Protein AF-A0A931MD02-F1 (afdb_monomer_lite)

Structure (mmCIF, N/CA/C/O backbone):
data_AF-A0A931MD02-F1
#
_entry.id   AF-A0A931MD02-F1
#
loop_
_atom_site.group_PDB
_atom_site.id
_atom_site.type_symbol
_atom_site.label_atom_id
_atom_site.label_alt_id
_atom_site.label_comp_id
_atom_site.label_asym_id
_atom_site.label_entity_id
_atom_site.label_seq_id
_atom_site.pdbx_PDB_ins_code
_atom_site.Cartn_x
_atom_site.Cartn_y
_atom_site.Cartn_z
_atom_site.occupancy
_atom_site.B_iso_or_equiv
_atom_site.auth_seq_id
_atom_site.auth_comp_id
_atom_site.auth_asym_id
_atom_site.auth_atom_id
_atom_site.pdbx_PDB_model_num
ATOM 1 N N . MET A 1 1 ? 12.574 5.132 6.301 1.00 70.62 1 MET A N 1
ATOM 2 C CA . MET A 1 1 ? 12.393 6.095 5.192 1.00 70.62 1 MET A CA 1
ATOM 3 C C . MET A 1 1 ? 11.542 7.255 5.683 1.00 70.62 1 MET A C 1
ATOM 5 O O . MET A 1 1 ? 10.627 6.995 6.462 1.00 70.62 1 MET A O 1
ATOM 9 N N . PRO A 1 2 ? 11.844 8.501 5.291 1.00 87.06 2 PRO A N 1
ATOM 10 C CA . PRO A 1 2 ? 10.986 9.641 5.599 1.00 87.06 2 PRO A CA 1
ATOM 11 C C . PRO A 1 2 ? 9.604 9.446 4.963 1.00 87.06 2 PRO A C 1
ATOM 13 O O . PRO A 1 2 ? 9.491 8.861 3.887 1.00 87.06 2 PRO A O 1
ATOM 16 N N . THR A 1 3 ? 8.557 9.909 5.644 1.00 89.62 3 THR A N 1
ATOM 17 C CA . THR A 1 3 ? 7.179 9.861 5.139 1.00 89.62 3 THR A CA 1
ATOM 18 C C . THR A 1 3 ? 6.647 11.278 4.990 1.00 89.62 3 THR A C 1
ATOM 20 O O . THR A 1 3 ? 6.871 12.124 5.854 1.00 89.62 3 THR A O 1
ATOM 23 N N . THR A 1 4 ? 5.943 11.530 3.890 1.00 94.00 4 THR A N 1
ATOM 24 C CA . THR A 1 4 ? 5.304 12.817 3.601 1.00 94.00 4 THR A CA 1
ATOM 25 C C . THR A 1 4 ? 3.796 12.621 3.600 1.00 94.00 4 THR A C 1
ATOM 27 O O . THR A 1 4 ? 3.297 11.652 3.029 1.00 94.00 4 THR A O 1
ATOM 30 N N . LYS A 1 5 ? 3.053 13.527 4.244 1.00 93.94 5 LYS A N 1
ATOM 31 C CA . LYS A 1 5 ? 1.588 13.487 4.226 1.00 93.94 5 LYS A CA 1
ATOM 32 C C . LYS A 1 5 ? 1.066 14.068 2.918 1.00 93.94 5 LYS A C 1
ATOM 34 O O . LYS A 1 5 ? 1.502 15.136 2.501 1.00 93.94 5 LYS A O 1
ATOM 39 N N . VAL A 1 6 ? 0.106 13.379 2.317 1.00 93.00 6 VAL A N 1
ATOM 40 C CA . VAL A 1 6 ? -0.570 13.802 1.090 1.00 93.00 6 VAL A CA 1
ATOM 41 C C . VAL A 1 6 ? -2.072 13.706 1.330 1.00 93.00 6 VAL A C 1
ATOM 43 O O . VAL A 1 6 ? -2.542 12.712 1.883 1.00 93.00 6 VAL A O 1
ATOM 46 N N . ALA A 1 7 ? -2.814 14.742 0.948 1.00 95.19 7 ALA A N 1
ATOM 47 C CA . ALA A 1 7 ? -4.269 14.686 0.900 1.00 95.19 7 ALA A CA 1
ATOM 48 C C . ALA A 1 7 ? -4.685 14.113 -0.459 1.00 95.19 7 ALA A C 1
ATOM 50 O O . ALA A 1 7 ? -4.273 14.631 -1.496 1.00 95.19 7 ALA A O 1
ATOM 51 N N . ILE A 1 8 ? -5.468 13.038 -0.446 1.00 92.56 8 ILE A N 1
ATOM 52 C CA . ILE A 1 8 ? -5.986 12.379 -1.646 1.00 92.56 8 ILE A CA 1
ATOM 53 C C . ILE A 1 8 ? -7.487 12.163 -1.492 1.00 92.56 8 ILE A C 1
ATOM 55 O O . ILE A 1 8 ? -7.970 11.924 -0.385 1.00 92.56 8 ILE A O 1
ATOM 59 N N . THR A 1 9 ? -8.208 12.227 -2.604 1.00 95.81 9 THR A N 1
ATOM 60 C CA . THR A 1 9 ? -9.607 11.804 -2.676 1.00 95.81 9 THR A CA 1
ATOM 61 C C . THR A 1 9 ? -9.639 10.332 -3.068 1.00 95.81 9 THR A C 1
ATOM 63 O O . THR A 1 9 ? -8.951 9.930 -4.006 1.00 95.81 9 THR A O 1
ATOM 66 N N . LEU A 1 10 ? -10.411 9.530 -2.340 1.00 94.44 10 LEU A N 1
ATOM 67 C CA . LEU A 1 10 ? -10.625 8.111 -2.610 1.00 94.44 10 LEU A CA 1
ATOM 68 C C . LEU A 1 10 ? -12.122 7.852 -2.728 1.00 94.44 10 LEU A C 1
ATOM 70 O O . LEU A 1 10 ? -12.917 8.553 -2.104 1.00 94.44 10 LEU A O 1
ATOM 74 N N . ASP A 1 11 ? -12.470 6.846 -3.521 1.00 97.50 11 ASP A N 1
ATOM 75 C CA . ASP A 1 11 ? -13.823 6.307 -3.550 1.00 97.50 11 ASP A CA 1
ATOM 76 C C . ASP A 1 11 ? -14.204 5.753 -2.164 1.00 97.50 11 ASP A C 1
ATOM 78 O O . ASP A 1 11 ? -13.354 5.196 -1.456 1.00 97.50 11 ASP A O 1
ATOM 82 N N . GLU A 1 12 ? -15.463 5.938 -1.771 1.00 97.56 12 GLU A N 1
ATOM 83 C CA . GLU A 1 12 ? -15.965 5.521 -0.462 1.00 97.56 12 GLU A CA 1
ATOM 84 C C . GLU A 1 12 ? -15.903 3.999 -0.296 1.00 97.56 12 GLU A C 1
ATOM 86 O O . GLU A 1 12 ? -15.415 3.525 0.731 1.00 97.56 12 GLU A O 1
ATOM 91 N N . GLU A 1 13 ? -16.248 3.228 -1.331 1.00 97.69 13 GLU A N 1
ATOM 92 C CA . GLU A 1 13 ? -16.209 1.761 -1.292 1.00 97.69 13 GLU A CA 1
ATOM 93 C C . GLU A 1 13 ? -14.774 1.248 -1.096 1.00 97.69 13 GLU A C 1
ATOM 95 O O . GLU A 1 13 ? -14.517 0.304 -0.342 1.00 97.69 13 GLU A O 1
ATOM 100 N N . ILE A 1 14 ? -13.799 1.910 -1.729 1.00 95.75 14 ILE A N 1
ATOM 101 C CA . ILE A 1 14 ? -12.377 1.577 -1.569 1.00 95.75 14 ILE A CA 1
ATOM 102 C C . ILE A 1 14 ? -11.919 1.878 -0.140 1.00 95.75 14 ILE A C 1
ATOM 104 O O . ILE A 1 14 ? -11.180 1.088 0.456 1.00 95.75 14 ILE A O 1
ATOM 108 N N . LEU A 1 15 ? -12.331 3.020 0.418 1.00 96.62 15 LEU A N 1
ATOM 109 C CA . LEU A 1 15 ? -11.976 3.392 1.784 1.00 96.62 15 LEU A CA 1
ATOM 110 C C . LEU A 1 15 ? -12.558 2.402 2.803 1.00 96.62 15 LEU A C 1
ATOM 112 O O . LEU A 1 15 ? -11.852 2.011 3.737 1.00 96.62 15 LEU A O 1
ATOM 116 N N . GLU A 1 16 ? -13.799 1.958 2.603 1.00 97.81 16 GLU A N 1
ATOM 117 C CA . GLU A 1 16 ? -14.441 0.939 3.434 1.00 97.81 16 GLU A CA 1
ATOM 118 C C . GLU A 1 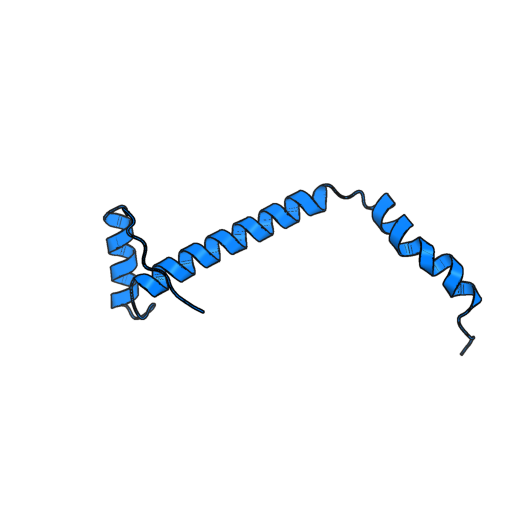16 ? -13.693 -0.398 3.404 1.00 97.81 16 GLU A C 1
ATOM 120 O O . GLU A 1 16 ? -13.510 -1.036 4.447 1.00 97.81 16 GLU A O 1
ATOM 125 N N . GLU A 1 17 ? -13.208 -0.817 2.235 1.00 96.62 17 GLU A N 1
ATOM 126 C CA . GLU A 1 17 ? -12.430 -2.049 2.112 1.00 96.62 17 GLU A CA 1
ATOM 127 C C . GLU A 1 17 ? -11.090 -1.944 2.849 1.00 96.62 17 GLU A C 1
ATOM 129 O O . GLU A 1 17 ? -10.715 -2.839 3.611 1.00 96.62 17 GLU A O 1
ATOM 134 N N . VAL A 1 18 ? -10.392 -0.812 2.710 1.00 96.56 18 VAL A N 1
ATOM 135 C CA . VAL A 1 18 ? -9.161 -0.546 3.471 1.00 96.56 18 VAL A CA 1
ATOM 136 C C . VAL A 1 18 ? -9.438 -0.588 4.976 1.00 96.56 18 VAL A C 1
ATOM 138 O O . VAL A 1 18 ? -8.665 -1.177 5.737 1.00 96.56 18 VAL A O 1
ATOM 141 N N . ASP A 1 19 ? -10.557 -0.017 5.416 1.00 97.25 19 ASP A N 1
ATOM 142 C CA . ASP A 1 19 ? -10.975 -0.050 6.815 1.00 97.25 19 ASP A CA 1
ATOM 143 C C . ASP A 1 19 ? -11.254 -1.450 7.330 1.00 97.25 19 ASP A C 1
ATOM 145 O O . ASP A 1 19 ? -10.870 -1.780 8.457 1.00 97.25 19 ASP A O 1
ATOM 149 N N . ARG A 1 20 ? -11.894 -2.287 6.513 1.00 97.88 20 ARG A N 1
ATOM 150 C CA . ARG A 1 20 ? -12.136 -3.694 6.829 1.00 97.88 20 ARG A CA 1
ATOM 151 C C . ARG A 1 20 ? -10.818 -4.420 7.083 1.00 97.88 20 ARG A C 1
ATOM 153 O O . ARG A 1 20 ? -10.664 -5.062 8.118 1.00 97.88 20 ARG A O 1
ATOM 160 N N . LEU A 1 21 ? -9.831 -4.239 6.207 1.00 96.88 21 LEU A N 1
ATOM 161 C CA . LEU A 1 21 ? -8.519 -4.882 6.329 1.00 96.88 21 LEU A CA 1
ATOM 162 C C . LEU A 1 21 ? -7.748 -4.423 7.578 1.00 96.88 21 LEU A C 1
ATOM 164 O O . LEU A 1 21 ? -7.054 -5.222 8.214 1.00 96.88 21 LEU A O 1
ATOM 168 N N . VAL A 1 22 ? -7.882 -3.152 7.964 1.00 97.38 22 VAL A N 1
ATOM 169 C CA . VAL A 1 22 ? -7.299 -2.637 9.214 1.00 97.38 22 VAL A CA 1
ATOM 170 C C . VAL A 1 22 ? -8.028 -3.211 10.434 1.00 97.38 22 VAL A C 1
ATOM 172 O O . VAL A 1 22 ? -7.376 -3.640 11.387 1.00 97.38 22 VAL A O 1
ATOM 175 N N . LYS A 1 23 ? -9.366 -3.291 10.408 1.00 97.25 23 LYS A N 1
ATOM 176 C CA . LYS A 1 23 ? -10.171 -3.911 11.481 1.00 97.25 23 LYS A CA 1
ATOM 177 C C . LYS A 1 23 ? -9.837 -5.391 11.671 1.00 97.25 23 LYS A C 1
ATOM 179 O O . LYS A 1 23 ? -9.730 -5.855 12.803 1.00 97.25 23 LYS A O 1
ATOM 184 N N . GLU A 1 24 ? -9.604 -6.108 10.576 1.00 97.75 24 GLU A N 1
ATOM 185 C CA . GLU A 1 24 ? -9.153 -7.505 10.564 1.00 97.75 24 GLU A CA 1
ATOM 186 C C . GLU A 1 24 ? -7.685 -7.677 10.995 1.00 97.75 24 GLU A C 1
ATOM 188 O O . GLU A 1 24 ? -7.179 -8.797 11.020 1.00 97.75 24 GLU A O 1
ATOM 193 N N . LYS A 1 25 ? -6.986 -6.587 11.349 1.00 95.94 25 LYS A N 1
ATOM 194 C CA . LYS A 1 25 ? -5.566 -6.562 11.739 1.00 95.94 25 LYS A CA 1
ATOM 195 C C . LYS A 1 25 ? -4.610 -7.087 10.662 1.00 95.94 25 LYS A C 1
ATOM 197 O O . LYS A 1 25 ? -3.460 -7.391 10.972 1.00 95.94 25 LYS A O 1
ATOM 202 N N . LYS A 1 26 ? -5.043 -7.143 9.397 1.00 96.31 26 LYS A N 1
ATOM 203 C CA . LYS A 1 26 ? -4.159 -7.433 8.253 1.00 96.31 26 LYS A CA 1
ATOM 204 C C . LYS A 1 26 ? -3.164 -6.298 8.023 1.00 96.31 26 LYS A C 1
ATOM 206 O O . LYS A 1 26 ? -2.044 -6.542 7.594 1.00 96.31 26 LYS A O 1
ATOM 211 N N . TYR A 1 27 ? -3.561 -5.072 8.369 1.00 96.50 27 TYR A N 1
ATOM 212 C CA . TYR A 1 27 ? -2.695 -3.898 8.364 1.00 96.50 27 TYR A CA 1
ATOM 213 C C . TYR A 1 27 ? -2.777 -3.135 9.688 1.00 96.50 27 TYR A C 1
ATOM 215 O O . TYR A 1 27 ? -3.843 -3.078 10.300 1.00 96.50 27 TYR A O 1
ATOM 223 N N . PRO A 1 28 ? -1.680 -2.487 10.119 1.00 95.12 28 PRO A N 1
ATOM 224 C CA . PRO A 1 28 ? -1.660 -1.735 11.371 1.00 95.12 28 PRO A CA 1
ATOM 225 C C . PRO A 1 28 ? -2.442 -0.414 11.296 1.00 95.12 28 PRO A C 1
ATOM 227 O O . PRO A 1 28 ? -2.911 0.078 12.317 1.00 95.12 28 PRO A O 1
ATOM 230 N N . ASN A 1 29 ? -2.549 0.197 10.112 1.00 96.12 29 ASN A N 1
ATOM 231 C CA . ASN A 1 29 ? -3.312 1.422 9.874 1.00 96.12 29 ASN A CA 1
ATOM 232 C C . ASN A 1 29 ? -3.572 1.629 8.370 1.00 96.12 29 ASN A C 1
ATOM 234 O O . ASN A 1 29 ? -2.930 0.996 7.527 1.00 96.12 29 ASN A O 1
ATOM 238 N N . ARG A 1 30 ? -4.482 2.561 8.045 1.00 95.44 30 ARG A N 1
ATOM 239 C CA . ARG A 1 30 ? -4.847 2.915 6.660 1.00 95.44 30 ARG A CA 1
ATOM 240 C C . ARG A 1 30 ? -3.639 3.364 5.837 1.00 95.44 30 ARG A C 1
ATOM 242 O O . ARG A 1 30 ? -3.473 2.918 4.709 1.00 95.44 30 ARG A O 1
ATOM 249 N N . SER A 1 31 ? -2.775 4.215 6.401 1.00 95.12 31 SER A N 1
ATOM 250 C CA . SER A 1 31 ? -1.592 4.731 5.697 1.00 95.12 31 SER A CA 1
ATOM 251 C C . SER A 1 31 ? -0.668 3.607 5.232 1.00 95.12 31 SER A C 1
ATOM 253 O O . SER A 1 31 ? -0.196 3.640 4.102 1.00 95.12 31 SER A O 1
ATOM 255 N N . LYS A 1 32 ? -0.445 2.593 6.074 1.00 95.31 32 LYS A N 1
ATOM 256 C CA . LYS A 1 32 ? 0.403 1.443 5.753 1.00 95.31 32 LYS A CA 1
ATOM 257 C C . LYS A 1 32 ? -0.221 0.566 4.671 1.00 95.31 32 LYS A C 1
ATOM 259 O O . LYS A 1 32 ? 0.482 0.205 3.734 1.00 95.31 32 LYS A O 1
ATOM 264 N N . ALA A 1 33 ? -1.525 0.297 4.766 1.00 96.12 33 ALA A N 1
ATOM 265 C CA .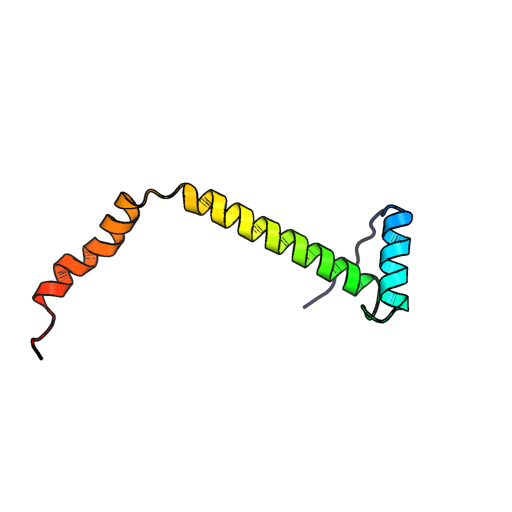 ALA A 1 33 ? -2.262 -0.454 3.750 1.00 96.12 33 ALA A CA 1
ATOM 266 C C . ALA A 1 33 ? -2.177 0.224 2.371 1.00 96.12 33 ALA A C 1
ATOM 268 O O . ALA A 1 33 ? -1.798 -0.401 1.383 1.00 96.12 33 ALA A O 1
ATOM 269 N N . ILE A 1 34 ? -2.451 1.532 2.320 1.00 95.44 34 ILE A N 1
ATOM 270 C CA . ILE A 1 34 ? -2.417 2.317 1.080 1.00 95.44 34 ILE A CA 1
ATOM 271 C C . ILE A 1 34 ? -0.990 2.400 0.524 1.00 95.44 34 ILE A C 1
ATOM 273 O O . ILE A 1 34 ? -0.784 2.222 -0.674 1.00 95.44 34 ILE A O 1
ATOM 277 N N . GLN A 1 35 ? 0.008 2.638 1.380 1.00 94.69 35 GLN A N 1
ATOM 278 C CA . GLN A 1 35 ? 1.404 2.722 0.952 1.00 94.69 35 GLN A CA 1
ATOM 279 C C . GLN A 1 35 ? 1.883 1.411 0.317 1.00 94.69 35 GLN A C 1
ATOM 281 O O . GLN A 1 35 ? 2.521 1.446 -0.734 1.00 94.69 35 GLN A O 1
ATOM 286 N N . GLU A 1 36 ? 1.574 0.266 0.925 1.00 95.12 36 GLU A N 1
ATOM 287 C CA . GLU A 1 36 ? 1.957 -1.038 0.376 1.00 95.12 36 GLU A CA 1
ATOM 288 C C . GLU A 1 36 ? 1.220 -1.354 -0.927 1.00 95.12 36 GLU A C 1
ATOM 290 O O . GLU A 1 36 ? 1.841 -1.847 -1.866 1.00 95.12 36 GLU A O 1
ATOM 295 N N . ALA A 1 37 ? -0.063 -0.995 -1.040 1.00 94.38 37 ALA A N 1
ATOM 296 C CA . ALA A 1 37 ? -0.811 -1.148 -2.287 1.00 94.38 37 ALA A CA 1
ATOM 297 C C . ALA A 1 37 ? -0.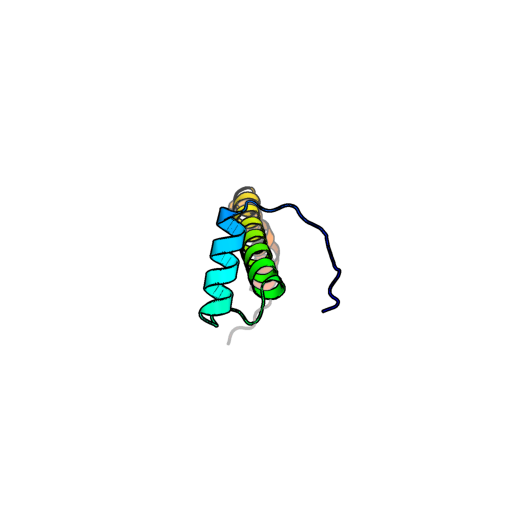199 -0.325 -3.437 1.00 94.38 37 ALA A C 1
ATOM 299 O O . ALA A 1 37 ? -0.043 -0.828 -4.554 1.00 94.38 37 ALA A O 1
ATOM 300 N N . ILE A 1 38 ? 0.199 0.925 -3.166 1.00 94.38 38 ILE A N 1
ATOM 301 C CA . ILE A 1 38 ? 0.881 1.782 -4.147 1.00 94.38 38 ILE A CA 1
ATOM 302 C C . ILE A 1 38 ? 2.242 1.190 -4.518 1.00 94.38 38 ILE A C 1
ATOM 304 O O . ILE A 1 38 ? 2.561 1.095 -5.702 1.00 94.38 38 ILE A O 1
ATOM 308 N N . GLN A 1 39 ? 3.031 0.756 -3.531 1.00 93.94 39 GLN A N 1
ATOM 309 C CA . GLN A 1 39 ? 4.339 0.148 -3.770 1.00 93.94 39 GLN A CA 1
ATOM 310 C C . GLN A 1 39 ? 4.222 -1.106 -4.643 1.00 93.94 39 GLN A C 1
ATOM 312 O O . GLN A 1 39 ? 4.935 -1.220 -5.638 1.00 93.94 39 GLN A O 1
ATOM 317 N N . PHE A 1 40 ? 3.275 -1.991 -4.330 1.00 92.56 40 PHE A N 1
ATOM 318 C CA . PHE A 1 40 ? 2.990 -3.185 -5.121 1.00 92.56 40 PHE A CA 1
ATOM 319 C C . PHE A 1 40 ? 2.612 -2.836 -6.567 1.00 92.56 40 PHE A C 1
ATOM 321 O O . PHE A 1 40 ? 3.079 -3.468 -7.519 1.00 92.56 40 PHE A O 1
ATOM 328 N N . ARG A 1 41 ? 1.785 -1.798 -6.764 1.00 92.19 41 ARG A N 1
ATOM 329 C CA . ARG A 1 41 ? 1.388 -1.363 -8.107 1.00 92.19 41 ARG A CA 1
ATOM 330 C C . ARG A 1 41 ? 2.566 -0.801 -8.902 1.00 92.19 41 ARG A C 1
ATOM 332 O O . ARG A 1 41 ? 2.701 -1.149 -10.077 1.00 92.19 41 ARG A O 1
ATOM 339 N N . LEU A 1 42 ? 3.404 0.021 -8.269 1.00 92.31 42 LEU A N 1
ATOM 340 C CA . LEU A 1 42 ? 4.609 0.586 -8.876 1.00 92.31 42 LEU A CA 1
ATOM 341 C C . LEU A 1 42 ? 5.604 -0.510 -9.252 1.00 92.31 42 LEU A C 1
ATOM 343 O O . LEU A 1 42 ? 6.067 -0.539 -10.387 1.00 92.31 42 LEU A O 1
ATOM 347 N N . GLU A 1 43 ? 5.886 -1.447 -8.348 1.00 90.00 43 GLU A N 1
ATOM 348 C CA . GLU A 1 43 ? 6.787 -2.573 -8.608 1.00 90.00 43 GLU A CA 1
ATOM 349 C C . GLU A 1 43 ? 6.321 -3.393 -9.818 1.00 90.00 43 GLU A C 1
ATOM 351 O O . GLU A 1 43 ? 7.109 -3.707 -10.714 1.00 90.00 43 GLU A O 1
ATOM 356 N N . ARG A 1 44 ? 5.013 -3.663 -9.909 1.00 88.06 44 ARG A N 1
ATOM 357 C CA . ARG A 1 44 ? 4.437 -4.364 -11.059 1.00 88.06 44 ARG A CA 1
ATOM 358 C C . ARG A 1 44 ? 4.608 -3.583 -12.362 1.00 88.06 44 ARG A C 1
ATOM 360 O O . ARG A 1 44 ? 4.931 -4.187 -13.379 1.00 88.06 44 ARG A O 1
ATOM 367 N N . TRP A 1 45 ? 4.419 -2.264 -12.346 1.00 86.19 45 TRP A N 1
ATOM 368 C CA . TRP A 1 45 ? 4.662 -1.419 -13.521 1.00 86.19 45 TRP A CA 1
ATOM 369 C C . TRP A 1 45 ? 6.130 -1.377 -13.927 1.00 86.19 45 TRP A C 1
ATOM 371 O O . TRP A 1 45 ? 6.426 -1.511 -15.112 1.00 86.19 45 TRP A O 1
ATOM 381 N N . HIS A 1 46 ? 7.045 -1.252 -12.966 1.00 82.75 46 HIS A N 1
ATOM 382 C CA . HIS A 1 46 ? 8.479 -1.302 -13.235 1.00 82.75 46 HIS A CA 1
ATOM 383 C C . HIS A 1 46 ? 8.876 -2.630 -13.876 1.00 82.75 46 HIS A C 1
ATOM 385 O O . HIS A 1 46 ? 9.585 -2.628 -14.879 1.00 82.75 46 HIS A O 1
ATOM 391 N N . LYS A 1 47 ? 8.358 -3.753 -13.367 1.00 76.50 47 LYS A N 1
ATOM 392 C CA . LYS A 1 47 ? 8.640 -5.078 -13.925 1.00 76.50 47 LYS A CA 1
ATOM 393 C C . LYS A 1 47 ? 8.079 -5.253 -15.336 1.00 76.50 47 LYS A C 1
ATOM 395 O O . LYS A 1 47 ? 8.782 -5.760 -16.201 1.00 76.50 47 LYS A O 1
ATOM 400 N N . THR A 1 48 ? 6.841 -4.826 -15.592 1.00 70.06 48 THR A N 1
ATOM 401 C CA . THR A 1 48 ? 6.259 -4.900 -16.943 1.00 70.06 48 THR A CA 1
ATOM 402 C C . THR A 1 48 ? 7.031 -4.032 -17.929 1.00 70.06 48 THR A C 1
ATOM 404 O O . THR A 1 48 ? 7.408 -4.527 -18.985 1.00 70.06 48 THR A O 1
ATOM 407 N N . ARG A 1 49 ? 7.357 -2.788 -17.556 1.00 68.69 49 ARG A N 1
ATOM 408 C CA . ARG A 1 49 ? 8.167 -1.900 -18.395 1.00 68.69 49 ARG A CA 1
ATOM 409 C C . ARG A 1 49 ? 9.542 -2.501 -18.669 1.00 68.69 49 ARG A C 1
ATOM 411 O O . ARG A 1 49 ? 9.989 -2.485 -19.801 1.00 68.69 49 ARG A O 1
ATOM 418 N N . MET A 1 50 ? 10.197 -3.076 -17.665 1.00 67.56 50 MET A N 1
ATOM 419 C CA . MET A 1 50 ? 11.502 -3.713 -17.841 1.00 67.56 50 MET A CA 1
ATOM 420 C C . MET A 1 50 ? 11.438 -4.913 -18.800 1.00 67.56 50 MET A C 1
ATOM 422 O O . MET A 1 50 ? 12.332 -5.066 -19.619 1.00 67.56 50 MET A O 1
ATOM 426 N N . ILE A 1 51 ? 10.370 -5.718 -18.762 1.00 65.12 51 ILE A N 1
ATOM 427 C CA . ILE A 1 51 ? 10.154 -6.812 -19.726 1.00 65.12 51 ILE A CA 1
ATOM 428 C C . ILE A 1 51 ? 9.912 -6.269 -21.142 1.00 65.12 51 ILE A C 1
ATOM 430 O O . ILE A 1 51 ? 10.401 -6.841 -22.111 1.00 65.12 51 ILE A O 1
ATOM 434 N N . GLU A 1 52 ? 9.149 -5.185 -21.283 1.00 69.38 52 GLU A N 1
ATOM 435 C CA . GLU A 1 52 ? 8.889 -4.549 -22.581 1.00 69.38 52 GLU A CA 1
ATOM 436 C C . GLU A 1 52 ? 10.135 -3.881 -23.168 1.00 69.38 52 GLU A C 1
ATOM 438 O O . GLU A 1 52 ? 10.356 -3.982 -24.369 1.00 69.38 52 GLU A O 1
ATOM 443 N N . GLU A 1 53 ? 10.963 -3.239 -22.343 1.00 71.75 53 GLU A N 1
ATOM 444 C CA . GLU A 1 53 ? 12.241 -2.661 -22.770 1.00 71.75 53 GLU A CA 1
ATOM 445 C C . GLU A 1 53 ? 13.280 -3.750 -23.078 1.00 71.75 53 GLU A C 1
ATOM 447 O O . GLU A 1 53 ? 13.966 -3.648 -24.087 1.00 71.75 53 GLU A O 1
ATOM 452 N N . ALA A 1 54 ? 13.352 -4.831 -22.290 1.00 62.56 54 ALA A N 1
ATOM 453 C CA . ALA A 1 54 ? 14.246 -5.961 -22.566 1.00 62.56 54 ALA A CA 1
ATOM 454 C C . ALA A 1 54 ? 13.916 -6.660 -23.896 1.00 62.56 54 ALA A C 1
ATOM 456 O O . ALA A 1 54 ? 14.810 -7.118 -24.591 1.00 62.56 54 ALA A O 1
ATOM 457 N N . LYS A 1 55 ? 12.642 -6.687 -24.308 1.00 70.38 55 LYS A N 1
ATOM 458 C CA . LYS A 1 55 ? 12.236 -7.197 -25.632 1.00 70.38 55 LYS A CA 1
ATOM 459 C C . LYS A 1 55 ? 12.705 -6.339 -26.811 1.00 70.38 55 LYS A C 1
ATOM 461 O O . LYS A 1 55 ? 12.539 -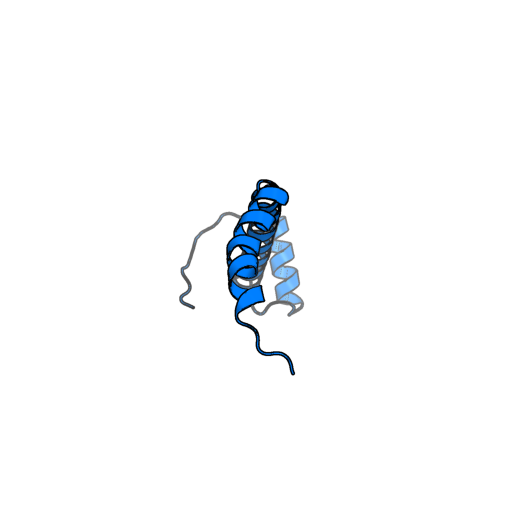6.770 -27.947 1.00 70.38 55 LYS A O 1
ATOM 466 N N . LYS A 1 56 ? 13.199 -5.122 -26.569 1.00 71.75 56 LYS A N 1
ATOM 467 C CA . LYS A 1 56 ? 13.733 -4.252 -27.627 1.00 71.75 56 LYS A CA 1
ATOM 468 C C . LYS A 1 56 ? 15.203 -4.530 -27.930 1.00 71.75 56 LYS A C 1
ATOM 470 O O . LYS A 1 56 ? 15.694 -3.993 -28.915 1.00 71.75 56 LYS A O 1
ATOM 475 N N . PHE A 1 57 ? 15.884 -5.314 -27.095 1.00 65.38 57 PHE A N 1
ATOM 476 C CA . PHE A 1 57 ? 17.253 -5.742 -27.352 1.00 65.38 57 PHE A CA 1
ATOM 477 C C . PHE A 1 57 ? 17.266 -6.910 -28.342 1.00 65.38 57 PHE A C 1
ATOM 479 O O . PHE A 1 57 ? 16.432 -7.816 -28.257 1.00 65.38 57 PHE A O 1
ATOM 486 N N . ASP A 1 58 ? 18.189 -6.849 -29.301 1.00 71.25 58 ASP A N 1
ATOM 487 C CA . ASP A 1 58 ? 18.448 -7.916 -30.262 1.00 71.25 58 ASP A CA 1
ATOM 488 C C . ASP A 1 58 ? 19.429 -8.920 -29.644 1.00 71.25 58 ASP A C 1
ATOM 490 O O . ASP A 1 58 ? 20.520 -8.557 -29.202 1.00 71.25 58 ASP A O 1
ATOM 494 N N . ILE A 1 59 ? 19.019 -10.187 -29.592 1.00 68.62 59 ILE A N 1
ATOM 495 C CA . ILE A 1 59 ? 19.773 -11.266 -28.947 1.00 68.62 59 ILE A CA 1
ATOM 496 C C . ILE A 1 59 ? 21.116 -11.485 -29.654 1.00 68.62 59 ILE A C 1
ATOM 498 O O . ILE A 1 59 ? 22.106 -11.769 -28.982 1.00 68.62 59 ILE A O 1
ATOM 502 N N . GLU A 1 60 ? 21.174 -11.337 -30.983 1.00 70.88 60 GLU A N 1
ATOM 503 C CA . GLU A 1 60 ? 22.421 -11.544 -31.732 1.00 70.88 60 GLU A CA 1
ATOM 504 C C . GLU A 1 60 ? 23.435 -10.420 -31.472 1.00 70.88 60 GLU A C 1
ATOM 506 O O . GLU A 1 60 ? 24.640 -10.669 -31.375 1.00 70.88 60 GLU A O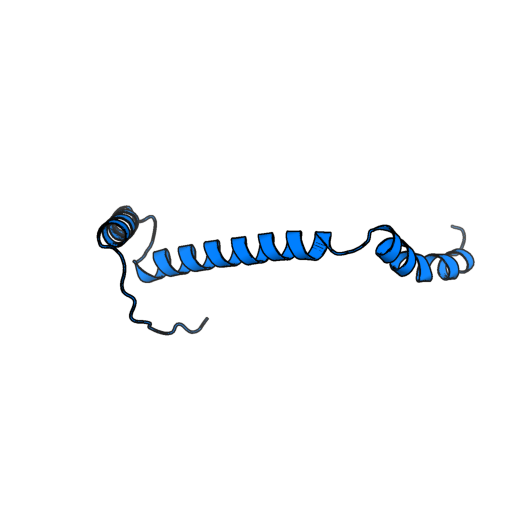 1
ATOM 511 N N . GLU A 1 61 ? 22.954 -9.187 -31.289 1.00 72.38 61 GLU A N 1
ATOM 512 C CA . GLU A 1 61 ? 23.798 -8.039 -30.946 1.00 72.38 61 GLU A CA 1
ATOM 513 C C . GLU A 1 61 ? 24.344 -8.168 -29.516 1.00 72.38 61 GLU A C 1
ATOM 515 O O . GLU A 1 61 ? 25.546 -8.004 -29.297 1.00 72.38 61 GLU A O 1
ATOM 520 N N . GLU A 1 62 ? 23.499 -8.544 -28.548 1.00 71.19 62 GLU A N 1
ATOM 521 C CA . GLU A 1 62 ? 23.940 -8.771 -27.166 1.00 71.19 62 GLU A CA 1
ATOM 522 C C . GLU A 1 62 ? 24.953 -9.920 -27.054 1.00 71.19 62 GLU A C 1
ATOM 524 O O . GLU A 1 62 ? 25.929 -9.801 -26.310 1.00 71.19 62 GLU A O 1
ATOM 529 N N . GLN A 1 63 ? 24.758 -11.012 -27.802 1.00 71.38 63 GLN A N 1
ATOM 530 C CA . GLN A 1 63 ? 25.706 -12.130 -27.835 1.00 71.38 63 GLN A CA 1
ATOM 531 C C . GLN A 1 63 ? 27.051 -11.712 -28.420 1.00 71.38 63 GLN A C 1
ATOM 533 O O . GLN A 1 63 ? 28.083 -11.995 -27.820 1.00 71.38 63 GLN A O 1
ATOM 538 N N . THR A 1 64 ? 27.048 -10.970 -29.527 1.00 77.12 64 THR A N 1
ATOM 539 C CA . THR A 1 64 ? 28.288 -10.499 -30.156 1.00 77.12 64 THR A CA 1
ATOM 540 C C . THR A 1 64 ? 29.095 -9.616 -29.199 1.00 77.12 64 THR A C 1
ATOM 542 O O . THR A 1 64 ? 30.291 -9.834 -29.030 1.00 77.12 64 THR A O 1
ATOM 545 N N . ILE A 1 65 ? 28.444 -8.675 -28.502 1.00 77.25 65 ILE A N 1
ATOM 546 C CA . ILE A 1 65 ? 29.099 -7.786 -27.525 1.00 77.25 65 ILE A CA 1
ATOM 547 C C . ILE A 1 65 ? 29.610 -8.563 -26.299 1.00 77.25 65 ILE A C 1
ATOM 549 O O . ILE A 1 65 ? 30.684 -8.266 -25.778 1.00 77.25 65 ILE A O 1
ATOM 553 N N . ALA A 1 66 ? 28.866 -9.564 -25.817 1.00 76.19 66 ALA A N 1
ATOM 554 C CA . ALA A 1 66 ? 29.301 -10.396 -24.693 1.00 76.19 66 ALA A CA 1
ATOM 555 C C . ALA A 1 66 ? 30.476 -11.323 -25.061 1.00 76.19 66 ALA A C 1
ATOM 557 O O . ALA A 1 66 ? 31.331 -11.607 -24.220 1.00 76.19 66 ALA A O 1
ATOM 558 N N . GLU A 1 67 ? 30.528 -11.783 -26.312 1.00 74.25 67 GLU A N 1
ATOM 559 C CA . GLU A 1 67 ? 31.553 -12.694 -26.828 1.00 74.25 67 GLU A CA 1
ATOM 560 C C . GLU A 1 67 ? 32.822 -11.978 -27.326 1.00 74.25 67 GLU A C 1
ATOM 562 O O . GLU A 1 67 ? 33.859 -12.631 -27.470 1.00 74.25 67 GLU A O 1
ATOM 567 N N . GLU A 1 68 ? 32.809 -10.647 -27.494 1.00 66.75 68 GLU A N 1
ATOM 568 C CA . GLU A 1 68 ? 33.990 -9.849 -27.883 1.00 66.75 68 GLU A CA 1
ATOM 569 C C . GLU A 1 68 ? 35.206 -10.076 -26.957 1.00 66.75 68 GLU A C 1
ATOM 571 O O . GLU A 1 68 ? 36.347 -10.076 -27.423 1.00 66.75 68 GLU A O 1
ATOM 576 N N . GLY A 1 69 ? 34.988 -10.322 -25.658 1.00 63.38 69 GLY A N 1
ATOM 577 C CA . GLY A 1 69 ? 36.056 -10.626 -24.693 1.00 63.38 69 GLY A CA 1
ATOM 578 C C . GLY A 1 69 ? 36.501 -12.095 -24.674 1.00 63.38 69 GLY A C 1
ATOM 579 O O . GLY A 1 69 ? 37.659 -12.389 -24.375 1.00 63.38 69 GLY A O 1
ATOM 580 N N . LEU A 1 70 ? 35.618 -13.027 -25.049 1.00 63.19 70 LEU A N 1
ATOM 581 C CA . LEU A 1 70 ? 35.893 -14.469 -25.010 1.00 63.19 70 LEU A CA 1
ATOM 582 C C . LEU A 1 70 ? 36.890 -14.902 -26.089 1.00 63.19 70 LEU A C 1
ATOM 584 O O . LEU A 1 70 ? 37.697 -15.805 -25.860 1.00 63.19 70 LEU A O 1
ATOM 588 N N . VAL A 1 71 ? 36.880 -14.230 -27.243 1.00 60.81 71 VAL A N 1
ATOM 589 C CA . VAL A 1 71 ? 37.824 -14.503 -28.339 1.00 60.81 71 VAL A CA 1
ATOM 590 C C . VAL A 1 71 ? 39.268 -14.191 -27.925 1.00 60.81 71 VAL A C 1
ATOM 592 O O . VAL A 1 71 ? 40.174 -14.938 -28.282 1.00 60.81 71 VAL A O 1
ATOM 595 N N . ALA A 1 72 ? 39.485 -13.137 -27.131 1.00 60.12 72 ALA A N 1
ATOM 596 C CA . ALA A 1 72 ? 40.809 -12.775 -26.618 1.00 60.12 72 ALA A CA 1
ATOM 597 C C . ALA A 1 72 ? 41.236 -13.627 -25.407 1.00 60.12 72 ALA A C 1
ATOM 599 O O . ALA A 1 72 ? 42.420 -13.903 -25.214 1.00 60.12 72 ALA A O 1
ATOM 600 N N . GLU A 1 73 ? 40.282 -14.071 -24.587 1.00 55.53 73 GLU A N 1
ATOM 601 C CA . GLU A 1 73 ? 40.573 -14.858 -23.389 1.00 55.53 73 GLU A CA 1
ATOM 602 C C . GLU A 1 73 ? 40.953 -16.313 -23.698 1.00 55.53 73 GLU A C 1
ATOM 604 O O . GLU A 1 73 ? 41.814 -16.859 -23.009 1.00 55.53 73 GLU A O 1
ATOM 609 N N . ASN A 1 74 ? 40.402 -16.932 -24.751 1.00 59.09 74 ASN A N 1
ATOM 610 C CA . ASN A 1 74 ? 40.668 -18.338 -25.102 1.00 59.09 74 ASN A CA 1
ATOM 611 C C . ASN A 1 74 ? 42.155 -18.650 -25.393 1.00 59.09 74 ASN A C 1
ATOM 613 O O . ASN A 1 74 ? 42.577 -19.792 -25.248 1.00 59.09 74 ASN A O 1
ATOM 617 N N . GLU A 1 75 ? 42.965 -17.651 -25.758 1.00 60.06 75 GLU A N 1
ATOM 618 C CA . GLU A 1 75 ? 44.419 -17.805 -25.948 1.00 60.06 75 GLU A CA 1
ATOM 619 C C . GLU A 1 75 ? 45.230 -17.686 -24.642 1.00 60.06 75 GLU A C 1
ATOM 621 O O . GLU A 1 75 ? 46.419 -18.004 -24.618 1.00 60.06 75 GLU A O 1
ATOM 626 N N . THR A 1 76 ? 44.606 -17.229 -23.551 1.00 63.56 76 THR A N 1
ATOM 627 C CA . THR A 1 76 ? 45.299 -16.840 -22.308 1.00 63.56 76 THR A CA 1
ATOM 628 C C . THR A 1 76 ? 45.009 -17.776 -21.128 1.00 63.56 76 THR A C 1
ATOM 630 O O . THR A 1 76 ? 45.673 -17.683 -20.092 1.00 63.56 76 THR A O 1
ATOM 633 N N . TRP A 1 77 ? 44.042 -18.690 -21.254 1.00 68.12 77 TRP A N 1
ATOM 634 C CA . TRP A 1 77 ? 43.737 -19.660 -20.200 1.00 68.12 77 TRP A CA 1
ATOM 635 C C . TRP A 1 77 ? 44.792 -20.780 -20.167 1.00 68.12 77 TRP A C 1
ATOM 637 O O . TRP A 1 77 ? 44.984 -21.462 -21.173 1.00 68.12 77 TRP A O 1
ATOM 647 N N . PRO A 1 78 ? 45.485 -21.002 -19.036 1.00 70.75 78 PRO A N 1
ATOM 648 C CA . PRO A 1 78 ? 46.420 -22.115 -18.918 1.00 70.75 78 PRO A CA 1
ATOM 649 C C . PRO A 1 78 ? 45.670 -23.457 -18.895 1.00 70.75 78 PRO A C 1
ATOM 651 O O . PRO A 1 78 ? 44.656 -23.593 -18.207 1.00 70.75 78 PRO A O 1
ATOM 654 N N . GLU A 1 79 ? 46.187 -24.450 -19.626 1.00 67.12 79 GLU A N 1
ATOM 655 C CA . GLU A 1 79 ? 45.725 -25.840 -19.530 1.00 67.12 79 GLU A CA 1
ATOM 656 C C . GLU A 1 79 ? 45.979 -26.378 -18.111 1.00 67.12 79 GLU A C 1
ATOM 658 O O . GLU A 1 79 ? 47.032 -26.122 -17.520 1.00 67.12 79 GLU A O 1
ATOM 663 N N . TYR A 1 80 ? 44.985 -27.077 -17.559 1.00 61.41 80 TYR A N 1
ATOM 664 C CA . TYR A 1 80 ? 44.991 -27.598 -16.187 1.00 61.41 80 TYR A CA 1
ATOM 665 C C . TYR A 1 80 ? 45.811 -28.884 -16.047 1.00 61.41 80 TYR A C 1
ATOM 667 O O . TYR A 1 80 ? 45.681 -29.761 -16.932 1.00 61.41 80 TYR A O 1
#

pLDDT: mean 82.88, std 13.82, range [55.53, 97.88]

Foldseek 3Di:
DDDDDDDDDDDPVVVVVLVVCCVVVVDVDSVRSVVVVVVVVVVVVVVVVVVVVVVVDDPVVVVCVVCPVVVVCVVVDDDD

Radius of gyration: 24.47 Å; chains: 1; bounding box: 63×42×44 Å

Secondary structure (DSSP, 8-state):
-----------HHHHHHHHHHHHTTSSSSHHHHHHHHHHHHHHHHHHHHHHHHHTTS-HHHHHHHHHTTHHHHTTTPPP-

Sequence (80 aa):
MPTTKVAITLDEEILEEVDRLVKEKKYPNRSKAIQEAIQFRLERWHKTRMIEEAKKFDIEEEQTIAEEGLVAENETWPEY

=== Feature glossary ===
Annotated list of the representations used here:

Nearest PDB structures. The Foldseek neighbor list gives the closest experimentally determined structures in the PDB, ranked by structural alignment. TM-score near 1 means near-identical fold; near 0.3 means only rough topology match. This is how one finds what a novel AlphaFold prediction most resembles in the solved-structure universe.

Foldseek 3Di. Foldseek's 3Di representation compresses backbone geometry into a per-residue letter drawn from a learned twenty-state alphabet. It captures the tertiary interaction pattern around each residue — which residues are packed against it in space, regardless of where they are in sequence.

Radius of gyration, Cα contacts, bounding box. Radius of gyration (Rg) is the root-mean-square distance of Cα atoms from their centroid — a single number for overall size and compactness. A globular domain of N residues has Rg ≈ 2.2·N^0.38 Å; an extended or disordered chain has a much larger Rg. The Cα contact count is the number of residue pairs whose Cα atoms are within 8 Å and are more than four positions apart in sequence — a standard proxy for tertiary packing density. The bounding box is the smallest axis-aligned box enclosing all Cα atoms.

InterPro / GO / CATH / organism. The annotation block draws on four external resources. InterPro: which protein families and domains the sequence belongs to. GO: standardized terms for what the protein does, what process it participates in, and where in the cell it acts. CATH: which structural fold it has in the CATH hierarchy. Organism: the species of origin.

mmCIF coordinates. The mmCIF block holds the 3D Cartesian coordinates of each backbone atom (N, Cα, C, O) in ångströms. mmCIF is the PDB's canonical archive format — a tagged-loop text representation of the atomic model.

pLDDT. pLDDT is the predicted lDDT-Cα score: AlphaFold's confidence that the local environment of each residue (all inter-atomic distances within 15 Å) is correctly placed. It is a per-residue number between 0 and 100, with higher meaning more reliable.

Backbone torsions (φ/ψ). φ (phi) and ψ (psi) are the two rotatable backbone dihedrals per residue: φ is the C(i-1)–N–Cα–C torsion, ψ is the N–Cα–C–N(i+1) torsion, both in degrees on (−180°, 180°]. α-helical residues cluster near (−60°, −45°); β-strand residues near (−120°, +130°). A Ramachandran plot is simply a scatter of (φ, ψ) for every residue.

B-factor. For experimental (PDB) structures, the B-factor (temperature factor) quantifies the positional spread of each atom in the crystal — a combination of thermal vibration and static disorder — in units of Å². High B-factors mark flexible loops or poorly resolved regions; low B-factors mark the rigid, well-ordered core.

Secondary structure (3-state, P-SEA). SS3 is a coarse helix/strand/coil call (letters a/b/c) made by the P-SEA algorithm from inter-Cα distances and dihedrals. It is less detailed than DSSP but needs only Cα positions.

Predicted aligned error. Predicted aligned error is AlphaFold's pairwise confidence. Unlike pLDDT (per-residue), PAE is per-residue-pair and captures whether two parts of the structure are correctly placed relative to each other. Units are ångströms of expected positional error.

Solvent-accessible surface area. Solvent-accessible surface area (SASA) is the area in Å² traced out by the centre of a 1.4 Å probe sphere (a water molecule) rolled over the protein's van der Waals surface (Shrake–Rupley / Lee–Richards construction). Buried residues have near-zero SASA; fully exposed residues can exceed 200 Å². The total SASA scales roughly with the number of surface residues.

Secondary structure (8-state, DSSP). The SS8 string is DSSP's per-residue secondary-structure call. α-helix (H) means an i→i+4 H-bond ladder; β-strand (E) means the residue participates in a β-sheet; 3₁₀ (G) and π (I) are tighter and wider helices; T/S are turns/bends; '-' is 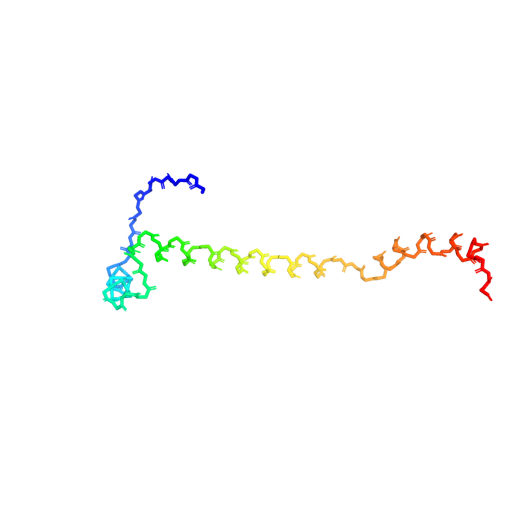loop.

Rendered structure images. Structure images are PyMOL renders from six orthogonal camera directions. Cartoon representation draws helices as coils and strands as arrows; sticks shows the backbone as bonds; surface shows the solvent-excluded envelope. Rainbow coloring maps sequence position to hue (blue→red, N→C); chain coloring assigns a distinct color per polypeptide.

Sequence. The amino-acid sequence is the protein's primary structure: the linear order of residues from the N-terminus to the C-terminus, written in one-letter code. Everything else here — the 3D coordinates, the secondary structure, the domain annotations — is ultimately a consequence of this string.

Contact-map, Ramachandran, and PAE plots. Three diagnostic plots accompany the record. The Cα contact map visualizes the tertiary structure as a 2D adjacency matrix (8 Å cutoff, sequence-local contacts suppressed). The Ramachandran plot shows the distribution of backbone (φ, ψ) torsions, with points in the α and β basins reflecting secondary structure content. The PAE plot shows AlphaFold's inter-residue confidence as a color matrix.